Protein AF-A0A9D7QBJ1-F1 (afdb_monomer_lite)

Sequence (150 aa):
MSSHISTAIRTFLPAYTPPPPVTNTNEVADTAGVIFLDPLTVTDERPQSGTAWEMLTDKGRADYLKKQYPGATVPGDALTESVPNYGTLMHRDAVRLQNLKELNAIADISRIAGDPAAEKKLRKEIQRSLIRRSDWKTESMDKSYNNNRR

Structure (mmCIF, N/CA/C/O backbone):
data_AF-A0A9D7QBJ1-F1
#
_entry.id   AF-A0A9D7QBJ1-F1
#
loop_
_atom_site.group_PDB
_atom_site.id
_atom_site.type_symbol
_atom_site.label_atom_id
_atom_site.label_alt_id
_atom_site.label_comp_id
_atom_site.label_asym_id
_atom_site.label_entity_id
_atom_site.label_seq_id
_atom_site.pdbx_PDB_ins_code
_atom_site.Cartn_x
_atom_site.Cartn_y
_atom_site.Cartn_z
_atom_site.occupancy
_atom_site.B_iso_or_equiv
_atom_site.auth_seq_id
_atom_site.auth_comp_id
_atom_site.auth_asym_id
_atom_site.auth_atom_id
_atom_site.pdbx_PDB_model_num
ATOM 1 N N . MET A 1 1 ? 14.903 -11.935 38.847 1.00 48.53 1 MET A N 1
ATOM 2 C CA . MET A 1 1 ? 16.369 -12.123 38.774 1.00 48.53 1 MET A CA 1
ATOM 3 C C . MET A 1 1 ? 16.858 -11.791 37.363 1.00 48.53 1 MET A C 1
ATOM 5 O O . MET A 1 1 ? 16.709 -12.634 36.495 1.00 48.53 1 MET A O 1
ATOM 9 N N . SER A 1 2 ? 17.342 -10.567 37.095 1.00 55.81 2 SER A N 1
ATOM 10 C CA . SER A 1 2 ? 17.922 -10.197 35.775 1.00 55.81 2 SER A CA 1
ATOM 11 C C . SER A 1 2 ? 18.710 -8.866 35.781 1.00 55.81 2 SER A C 1
ATOM 13 O O . SER A 1 2 ? 19.661 -8.703 35.026 1.00 55.81 2 SER A O 1
ATOM 15 N N . SER A 1 3 ? 18.415 -7.932 36.693 1.00 55.53 3 SER A N 1
ATOM 16 C CA . SER A 1 3 ? 19.066 -6.605 36.752 1.00 55.53 3 SER A CA 1
ATOM 17 C C . SER A 1 3 ? 20.549 -6.600 37.152 1.00 55.53 3 SER A C 1
ATOM 19 O O . SER A 1 3 ? 21.218 -5.589 36.967 1.00 55.53 3 SER A O 1
ATOM 21 N N . HIS A 1 4 ? 21.076 -7.698 37.700 1.00 52.72 4 HIS A N 1
ATOM 22 C CA . HIS A 1 4 ? 22.463 -7.766 38.180 1.00 52.72 4 HIS A CA 1
ATOM 23 C C . HIS A 1 4 ? 23.471 -8.232 37.120 1.00 52.72 4 HIS A C 1
ATOM 25 O O . HIS A 1 4 ? 24.668 -8.029 37.292 1.00 52.72 4 HIS A O 1
ATOM 31 N N . ILE A 1 5 ? 23.011 -8.826 36.013 1.00 54.31 5 ILE A N 1
ATOM 32 C CA . ILE A 1 5 ? 23.907 -9.302 34.945 1.00 54.31 5 ILE A CA 1
ATOM 33 C C . ILE A 1 5 ? 24.315 -8.133 34.031 1.00 54.31 5 ILE A C 1
ATOM 35 O O . ILE A 1 5 ? 25.448 -8.062 33.562 1.00 54.31 5 ILE A O 1
ATOM 39 N N . SER A 1 6 ? 23.422 -7.161 33.826 1.00 57.88 6 SER A N 1
ATOM 40 C CA . SER A 1 6 ? 23.642 -6.020 32.930 1.00 57.88 6 SER A CA 1
ATOM 41 C C . SER A 1 6 ? 24.592 -4.950 33.484 1.00 57.88 6 SER A C 1
ATOM 43 O O . SER A 1 6 ? 25.211 -4.236 32.696 1.00 57.88 6 SER A O 1
ATOM 45 N N . THR A 1 7 ? 24.761 -4.840 34.805 1.00 59.25 7 THR A N 1
ATOM 46 C CA . THR A 1 7 ? 25.728 -3.908 35.416 1.00 59.25 7 THR A CA 1
ATOM 47 C C . THR A 1 7 ? 27.148 -4.467 35.406 1.00 59.25 7 THR A C 1
ATOM 49 O O . THR A 1 7 ? 28.074 -3.732 35.073 1.00 59.25 7 THR A O 1
ATOM 52 N N . ALA A 1 8 ? 27.315 -5.768 35.665 1.00 59.66 8 ALA A N 1
ATOM 53 C CA . ALA A 1 8 ? 28.618 -6.434 35.644 1.00 59.66 8 ALA A CA 1
ATOM 54 C C . ALA A 1 8 ? 29.268 -6.423 34.248 1.00 59.66 8 ALA A C 1
ATOM 56 O O . ALA A 1 8 ? 30.479 -6.290 34.134 1.00 59.66 8 ALA A O 1
ATOM 57 N N . ILE A 1 9 ? 28.479 -6.493 33.170 1.00 60.09 9 ILE A N 1
ATOM 58 C CA . ILE A 1 9 ? 29.008 -6.417 31.796 1.00 60.09 9 ILE A CA 1
ATOM 59 C C . ILE A 1 9 ? 29.472 -4.990 31.451 1.00 60.09 9 ILE A C 1
ATOM 61 O O . ILE A 1 9 ? 30.443 -4.813 30.719 1.00 60.09 9 ILE A O 1
ATOM 65 N N . ARG A 1 10 ? 28.826 -3.954 32.005 1.00 56.66 10 ARG A N 1
ATOM 66 C CA . ARG A 1 10 ? 29.183 -2.549 31.738 1.00 56.66 10 ARG A CA 1
ATOM 67 C C . ARG A 1 10 ? 30.479 -2.112 32.421 1.00 56.66 10 ARG A C 1
ATOM 69 O O . ARG A 1 10 ? 31.136 -1.216 31.907 1.00 56.66 10 ARG A O 1
ATOM 76 N N . THR A 1 11 ? 30.864 -2.736 33.534 1.00 62.31 11 THR A N 1
ATOM 77 C CA . THR A 1 11 ? 32.081 -2.377 34.286 1.00 62.31 11 THR A CA 1
ATOM 78 C C . THR A 1 11 ? 33.377 -2.927 33.684 1.00 62.31 11 THR A C 1
ATOM 80 O O . THR A 1 11 ? 34.446 -2.465 34.065 1.00 62.31 11 THR A O 1
ATOM 83 N N . PHE A 1 12 ? 33.304 -3.887 32.751 1.00 61.56 12 PHE A N 1
ATOM 84 C CA . PHE A 1 12 ? 34.477 -4.469 32.076 1.00 61.56 12 PHE A CA 1
ATOM 85 C C . PHE A 1 12 ? 34.713 -3.935 30.656 1.00 61.56 12 PHE A C 1
ATOM 87 O O . PHE A 1 12 ? 35.672 -4.343 30.002 1.00 61.56 12 PHE A O 1
ATOM 94 N N . LEU A 1 13 ? 33.864 -3.029 30.165 1.00 69.81 13 LEU A N 1
ATOM 95 C CA . LEU A 1 13 ? 34.096 -2.372 28.883 1.00 69.81 13 LEU A CA 1
ATOM 96 C C . LEU A 1 13 ? 35.069 -1.197 29.079 1.00 69.81 13 LEU A C 1
ATOM 98 O O . LEU A 1 13 ? 34.889 -0.417 30.017 1.00 69.81 13 LEU A O 1
ATOM 102 N N . PRO A 1 14 ? 36.088 -1.039 28.214 1.00 72.31 14 PRO A N 1
ATOM 103 C CA . PRO A 1 14 ? 36.944 0.139 28.247 1.00 72.31 14 PRO A CA 1
ATOM 104 C C . PRO A 1 14 ? 36.088 1.395 28.053 1.00 72.31 14 PRO A C 1
ATOM 106 O O . PRO A 1 14 ? 35.186 1.416 27.212 1.00 72.31 14 PRO A O 1
ATOM 109 N N . ALA A 1 15 ? 36.355 2.436 28.845 1.00 70.88 15 ALA A N 1
ATOM 110 C CA . ALA A 1 15 ? 35.646 3.704 28.744 1.00 70.88 15 ALA A CA 1
ATOM 111 C C . ALA A 1 15 ? 35.826 4.276 27.330 1.00 70.88 15 ALA A C 1
ATOM 113 O O . ALA A 1 15 ? 36.926 4.657 26.934 1.00 70.88 15 ALA A O 1
ATOM 114 N N . TYR A 1 16 ? 34.743 4.296 26.554 1.00 59.50 16 TYR A N 1
ATOM 115 C CA . TYR A 1 16 ? 34.733 4.905 25.234 1.00 59.50 16 TYR A CA 1
ATOM 116 C C . TYR A 1 16 ? 34.554 6.413 25.394 1.00 59.50 16 TYR A C 1
ATOM 118 O O . TYR A 1 16 ? 33.446 6.900 25.620 1.00 59.50 16 TYR A O 1
ATOM 126 N N . THR A 1 17 ? 35.656 7.148 25.298 1.00 73.69 17 THR A N 1
ATOM 127 C CA . THR A 1 17 ? 35.640 8.603 25.149 1.00 73.69 17 THR A CA 1
ATOM 128 C C . THR A 1 17 ? 35.570 8.894 23.650 1.00 73.69 17 THR A C 1
ATOM 130 O O . THR A 1 17 ? 36.552 8.626 22.953 1.00 73.69 17 THR A O 1
ATOM 133 N N . PRO A 1 18 ? 34.436 9.375 23.105 1.00 72.88 18 PRO A N 1
ATOM 134 C CA . PRO A 1 18 ? 34.387 9.725 21.694 1.00 72.88 18 PRO A CA 1
ATOM 135 C C . PRO A 1 18 ? 35.420 10.830 21.425 1.00 72.88 18 PRO A C 1
ATOM 137 O O . PRO A 1 18 ? 35.515 11.771 22.222 1.00 72.88 18 PRO A O 1
ATOM 140 N N . PRO A 1 19 ? 36.211 10.735 20.342 1.00 74.88 19 PRO A N 1
ATOM 141 C CA . PRO A 1 19 ? 37.096 11.824 19.963 1.00 74.88 19 PRO A CA 1
ATOM 142 C C . PRO A 1 19 ? 36.262 13.091 19.711 1.00 74.88 19 PRO A C 1
ATOM 144 O O . PRO A 1 19 ? 35.125 12.987 19.232 1.00 74.88 19 PRO A O 1
ATOM 147 N N . PRO A 1 20 ? 36.791 14.285 20.039 1.00 71.00 20 PRO A N 1
ATOM 148 C CA . PRO A 1 20 ? 36.114 15.532 19.712 1.00 71.00 20 PRO A CA 1
ATOM 149 C C . PRO A 1 20 ? 35.834 15.577 18.202 1.00 71.00 20 PRO A C 1
ATOM 151 O O . PRO A 1 20 ? 36.645 15.065 17.421 1.00 71.00 20 PRO A O 1
ATOM 154 N N . PRO A 1 21 ? 34.694 16.150 17.773 1.00 65.00 21 PRO A N 1
ATOM 155 C CA . PRO A 1 21 ? 34.373 16.247 16.359 1.00 65.00 21 PRO A CA 1
ATOM 156 C C . PRO A 1 21 ? 35.505 16.992 15.657 1.00 65.00 21 PRO A C 1
ATOM 158 O O . PRO A 1 21 ? 35.844 18.116 16.025 1.00 65.00 21 PRO A O 1
ATOM 161 N N . VAL A 1 22 ? 36.105 16.339 14.664 1.00 60.75 22 VAL A N 1
ATOM 162 C CA . VAL A 1 22 ? 37.093 16.958 13.785 1.00 60.75 22 VAL A CA 1
ATOM 163 C C . VAL A 1 22 ? 36.370 18.088 13.061 1.00 60.75 22 VAL A C 1
ATOM 165 O O . VAL A 1 22 ? 35.543 17.854 12.180 1.00 60.75 22 VAL A O 1
ATOM 168 N N . THR A 1 23 ? 36.623 19.329 13.468 1.00 54.22 23 THR A N 1
ATOM 169 C CA . THR A 1 23 ? 36.326 20.481 12.627 1.00 54.22 23 THR A CA 1
ATOM 170 C C . THR A 1 23 ? 37.243 20.354 11.426 1.00 54.22 23 THR A C 1
ATOM 172 O O . THR A 1 23 ? 38.433 20.647 11.525 1.00 54.22 23 THR A O 1
ATOM 175 N N . ASN A 1 24 ? 36.709 19.847 10.316 1.00 50.91 24 ASN A N 1
ATOM 176 C CA . ASN A 1 24 ? 37.380 19.914 9.029 1.00 50.91 24 ASN A CA 1
ATOM 177 C C . ASN A 1 24 ? 37.505 21.396 8.670 1.00 50.91 24 ASN A C 1
ATOM 179 O O . ASN A 1 24 ? 36.599 21.993 8.088 1.00 50.91 24 ASN A O 1
ATOM 183 N N . THR A 1 25 ? 38.610 22.015 9.071 1.00 48.69 25 THR A N 1
ATOM 184 C CA . THR A 1 25 ? 39.087 23.234 8.437 1.00 48.69 25 THR A CA 1
ATOM 185 C C . THR A 1 25 ? 39.432 22.816 7.015 1.00 48.69 25 THR A C 1
ATOM 187 O O . THR A 1 25 ? 40.414 22.113 6.791 1.00 48.69 25 THR A O 1
ATOM 190 N N . ASN A 1 26 ? 38.558 23.145 6.065 1.00 50.16 26 ASN A N 1
ATOM 191 C CA . ASN A 1 26 ? 38.820 22.942 4.648 1.00 50.16 26 ASN A CA 1
ATOM 192 C C . ASN A 1 26 ? 39.994 23.847 4.248 1.00 50.16 26 ASN A C 1
ATOM 194 O O . ASN A 1 26 ? 39.790 24.982 3.825 1.00 50.16 26 ASN A O 1
ATOM 198 N N . GLU A 1 27 ? 41.224 23.361 4.398 1.00 50.88 27 GLU A N 1
ATOM 199 C CA . GLU A 1 27 ? 42.355 23.879 3.638 1.00 50.88 27 GLU A CA 1
ATOM 200 C C . GLU A 1 27 ? 42.184 23.386 2.199 1.00 50.88 27 GLU A C 1
ATOM 202 O O . GLU A 1 27 ? 42.405 22.221 1.871 1.00 50.88 27 GLU A O 1
ATOM 207 N N . VAL A 1 28 ? 41.674 24.280 1.355 1.00 52.81 28 VAL A N 1
ATOM 208 C CA . VAL A 1 28 ? 41.494 24.056 -0.078 1.00 52.81 28 VAL A CA 1
ATOM 209 C C . VAL A 1 28 ? 42.874 24.075 -0.733 1.00 52.81 28 VAL A C 1
ATOM 211 O O . VAL A 1 28 ? 43.431 25.141 -0.986 1.00 52.81 28 VAL A O 1
ATOM 214 N N . ALA A 1 29 ? 43.421 22.892 -0.999 1.00 51.25 29 ALA A N 1
ATOM 215 C CA . ALA A 1 29 ? 44.510 22.702 -1.947 1.00 51.25 29 ALA A CA 1
ATOM 216 C C . ALA A 1 29 ? 43.924 22.379 -3.336 1.00 51.25 29 ALA A C 1
ATOM 218 O O . ALA A 1 29 ? 43.043 21.531 -3.461 1.00 51.25 29 ALA A O 1
ATOM 219 N N . ASP A 1 30 ? 44.435 23.079 -4.350 1.00 53.06 30 ASP A N 1
ATOM 220 C CA . ASP A 1 30 ? 44.239 22.898 -5.795 1.00 53.06 30 ASP A CA 1
ATOM 221 C C . ASP A 1 30 ? 42.825 23.079 -6.378 1.00 53.06 30 ASP A C 1
ATOM 223 O O . ASP A 1 30 ? 42.050 22.155 -6.623 1.00 53.06 30 ASP A O 1
ATOM 227 N N . THR A 1 31 ? 42.539 24.328 -6.751 1.00 58.25 31 THR A N 1
ATOM 228 C CA . THR A 1 31 ? 41.448 24.725 -7.645 1.00 58.25 31 THR A CA 1
ATOM 229 C C . THR A 1 31 ? 41.841 24.554 -9.115 1.00 58.25 31 THR A C 1
ATOM 231 O O . THR A 1 31 ? 42.056 25.520 -9.845 1.00 58.25 31 THR A O 1
ATOM 234 N N . ALA A 1 32 ? 41.877 23.312 -9.590 1.00 56.38 32 ALA A N 1
ATOM 235 C CA . ALA A 1 32 ? 41.864 23.024 -11.022 1.00 56.38 32 ALA A CA 1
ATOM 236 C C . ALA A 1 32 ? 40.757 22.011 -11.344 1.00 56.38 32 ALA A C 1
ATOM 238 O O . ALA A 1 32 ? 40.972 20.804 -11.346 1.00 56.38 32 ALA A O 1
ATOM 239 N N . GLY A 1 33 ? 39.552 22.524 -11.622 1.00 59.59 33 GLY A N 1
ATOM 240 C CA . GLY A 1 33 ? 38.492 21.759 -12.294 1.00 59.59 33 GLY A CA 1
ATOM 241 C C . GLY A 1 33 ? 37.235 21.423 -11.487 1.00 59.59 33 GLY A C 1
ATOM 242 O O . GLY A 1 33 ? 36.354 20.760 -12.027 1.00 59.59 33 GLY A O 1
ATOM 243 N N . VAL A 1 34 ? 37.092 21.882 -10.240 1.00 61.28 34 VAL A N 1
ATOM 244 C CA . VAL A 1 34 ? 35.853 21.667 -9.471 1.00 61.28 34 VAL A CA 1
ATOM 245 C C . VAL A 1 34 ? 34.879 22.818 -9.724 1.00 61.28 34 VAL A C 1
ATOM 247 O O . VAL A 1 34 ? 35.102 23.944 -9.284 1.00 61.28 34 VAL A O 1
ATOM 250 N N . ILE A 1 35 ? 33.792 22.535 -10.444 1.00 64.62 35 ILE A N 1
ATOM 251 C CA . ILE A 1 35 ? 32.646 23.442 -10.554 1.00 64.62 35 ILE A CA 1
ATOM 252 C C . ILE A 1 35 ? 31.837 23.291 -9.264 1.00 64.62 35 ILE A C 1
ATOM 254 O O . ILE A 1 35 ? 31.184 22.270 -9.049 1.00 64.62 35 ILE A O 1
ATOM 258 N N . PHE A 1 36 ? 31.895 24.299 -8.398 1.00 60.75 36 PHE A N 1
ATOM 259 C CA . PHE A 1 36 ? 30.987 24.402 -7.262 1.00 60.75 36 PHE A CA 1
ATOM 260 C C . PHE A 1 36 ? 29.614 24.809 -7.801 1.00 60.75 36 PHE A C 1
ATOM 262 O O . PHE A 1 36 ? 29.445 25.919 -8.298 1.00 60.75 36 PHE A O 1
ATOM 269 N N . LEU A 1 37 ? 28.653 23.886 -7.770 1.00 70.44 37 LEU A N 1
ATOM 270 C CA . LEU A 1 37 ? 27.257 24.216 -8.039 1.00 70.44 37 LEU A CA 1
ATOM 271 C C . LEU A 1 37 ? 26.712 25.019 -6.858 1.00 70.44 37 LEU A C 1
ATOM 273 O O . LEU A 1 37 ? 26.936 24.645 -5.703 1.00 70.44 37 LEU A O 1
ATOM 277 N N . ASP A 1 38 ? 25.988 26.096 -7.154 1.00 73.88 38 ASP A N 1
ATOM 278 C CA . ASP A 1 38 ? 25.313 26.882 -6.129 1.00 73.88 38 ASP A CA 1
ATOM 279 C C . ASP A 1 38 ? 24.341 25.998 -5.328 1.00 73.88 38 ASP A C 1
ATOM 281 O O . ASP A 1 38 ? 23.680 25.117 -5.896 1.00 73.88 38 ASP A O 1
ATOM 285 N N . PRO A 1 39 ? 24.235 26.203 -4.004 1.00 68.50 39 PRO A N 1
ATOM 286 C CA . PRO A 1 39 ? 23.320 25.441 -3.174 1.00 68.50 39 PRO A CA 1
ATOM 287 C C . PRO A 1 39 ? 21.878 25.712 -3.614 1.00 68.50 39 PRO A C 1
ATOM 289 O O . PRO A 1 39 ? 21.341 26.802 -3.426 1.00 68.50 39 PRO A O 1
ATOM 292 N N . LEU A 1 40 ? 21.239 24.695 -4.194 1.00 67.25 40 LEU A N 1
ATOM 293 C CA . LEU A 1 40 ? 19.826 24.730 -4.547 1.00 67.25 40 LEU A CA 1
ATOM 294 C C . LEU A 1 40 ? 18.990 24.727 -3.259 1.00 67.25 40 LEU A C 1
ATOM 296 O O . LEU A 1 40 ? 18.821 23.692 -2.611 1.00 67.25 40 LEU A O 1
ATOM 300 N N . THR A 1 41 ? 18.449 25.881 -2.880 1.00 59.91 41 THR A N 1
ATOM 301 C CA . THR A 1 41 ? 17.429 25.972 -1.835 1.00 59.91 41 THR A CA 1
ATOM 302 C C . THR A 1 41 ? 16.085 25.556 -2.421 1.00 59.91 41 THR A C 1
ATOM 304 O O . THR A 1 41 ? 15.456 26.282 -3.185 1.00 59.91 41 THR A O 1
ATOM 307 N N . VAL A 1 42 ? 15.636 24.350 -2.073 1.00 64.31 42 VAL A N 1
ATOM 308 C CA . VAL A 1 42 ? 14.279 23.889 -2.383 1.00 64.31 42 VAL A CA 1
ATOM 309 C C . VAL A 1 42 ? 13.310 24.700 -1.519 1.00 64.31 42 VAL A C 1
ATOM 311 O O . VAL A 1 42 ? 13.197 24.457 -0.321 1.00 64.31 42 VAL A O 1
ATOM 314 N N . THR A 1 43 ? 12.673 25.712 -2.110 1.00 63.88 43 THR A N 1
ATOM 315 C CA . THR A 1 43 ? 11.694 26.590 -1.440 1.00 63.88 43 THR A CA 1
ATOM 316 C C . THR A 1 43 ? 10.283 26.030 -1.442 1.00 63.88 43 THR A C 1
ATOM 318 O O . THR A 1 43 ? 9.417 26.571 -0.759 1.00 63.88 43 THR A O 1
ATOM 321 N N . ASP A 1 44 ? 10.036 24.973 -2.212 1.00 51.00 44 ASP A N 1
ATOM 322 C CA . ASP A 1 44 ? 8.733 24.335 -2.207 1.00 51.00 44 ASP A CA 1
ATOM 323 C C . ASP A 1 44 ? 8.519 23.698 -0.840 1.00 51.00 44 ASP A C 1
ATOM 325 O O . ASP A 1 44 ? 9.307 22.856 -0.392 1.00 51.00 44 ASP A O 1
ATOM 329 N N . GLU A 1 45 ? 7.437 24.103 -0.174 1.00 50.75 45 GLU A N 1
ATOM 330 C CA . GLU A 1 45 ? 6.895 23.357 0.947 1.00 50.75 45 GLU A CA 1
ATOM 331 C C . GLU A 1 45 ? 6.659 21.937 0.446 1.00 50.75 45 GLU A C 1
ATOM 333 O O . GLU A 1 45 ? 5.682 21.653 -0.250 1.00 50.75 45 GLU A O 1
ATOM 338 N N . ARG A 1 46 ? 7.588 21.028 0.770 1.00 49.47 46 ARG A N 1
ATOM 339 C CA . ARG A 1 46 ? 7.342 19.599 0.637 1.00 49.47 46 ARG A CA 1
ATOM 340 C C . ARG A 1 46 ? 6.018 19.392 1.359 1.00 49.47 46 ARG A C 1
ATOM 342 O O . ARG A 1 46 ? 5.997 19.644 2.569 1.00 49.47 46 ARG A O 1
ATOM 349 N N . PRO A 1 47 ? 4.929 18.996 0.667 1.00 45.09 47 PRO A N 1
ATOM 350 C CA . PRO A 1 47 ? 3.664 18.791 1.342 1.00 45.09 47 PRO A CA 1
ATOM 351 C C . PRO A 1 47 ? 3.987 17.857 2.491 1.00 45.09 47 PRO A C 1
ATOM 353 O O . PRO A 1 47 ? 4.611 16.812 2.266 1.00 45.09 47 PRO A O 1
ATOM 356 N N . GLN A 1 48 ? 3.698 18.284 3.724 1.00 48.12 48 GLN A N 1
ATOM 357 C CA . GLN A 1 48 ? 3.878 17.406 4.862 1.00 48.12 48 GLN A CA 1
ATOM 358 C C . GLN A 1 48 ? 3.083 16.158 4.510 1.00 48.12 48 GLN A C 1
ATOM 360 O O . GLN A 1 48 ? 1.853 16.177 4.495 1.00 48.12 48 GLN A O 1
ATOM 365 N N . SER A 1 49 ? 3.770 15.064 4.189 1.00 46.25 49 SER A N 1
ATOM 366 C CA . SER A 1 49 ? 3.147 13.755 4.158 1.00 46.25 49 SER A CA 1
ATOM 367 C C . SER A 1 49 ? 2.914 13.387 5.624 1.00 46.25 49 SER A C 1
ATOM 369 O O . SER A 1 49 ? 3.582 12.517 6.182 1.00 46.25 49 SER A O 1
ATOM 371 N N . GLY A 1 50 ? 2.022 14.127 6.290 1.00 46.62 50 GLY A N 1
ATOM 372 C CA . GLY A 1 50 ? 1.656 13.948 7.694 1.00 46.62 50 GLY A CA 1
ATOM 373 C C . GLY A 1 50 ? 1.040 12.573 7.948 1.00 46.62 50 GLY A C 1
ATOM 374 O O . GLY A 1 50 ? 0.941 12.132 9.084 1.00 46.62 50 GLY A O 1
ATOM 375 N N . THR A 1 51 ? 0.720 11.839 6.884 1.00 56.72 51 THR A N 1
ATOM 376 C CA . THR A 1 51 ? 0.158 10.494 6.921 1.00 56.72 51 THR A CA 1
ATOM 377 C C . THR A 1 51 ? 1.051 9.474 7.632 1.00 56.72 51 THR A C 1
ATOM 379 O O . THR A 1 51 ? 0.529 8.626 8.345 1.00 56.72 51 THR A O 1
ATOM 382 N N . ALA A 1 52 ? 2.3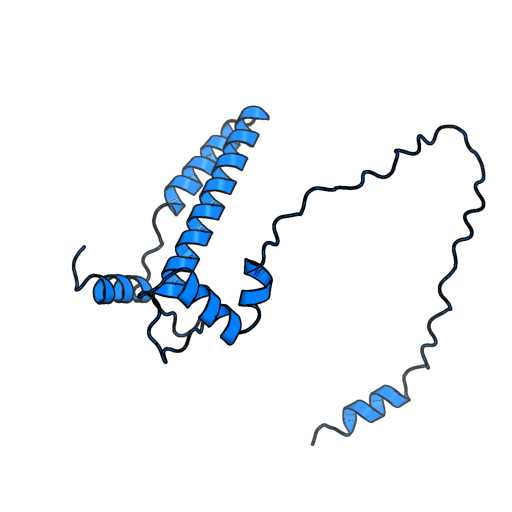80 9.533 7.492 1.00 55.22 52 ALA A N 1
ATOM 383 C CA . ALA A 1 52 ? 3.246 8.468 8.018 1.00 55.22 52 ALA A CA 1
ATOM 384 C C . ALA A 1 52 ? 3.492 8.565 9.536 1.00 55.22 52 ALA A C 1
ATOM 386 O O . ALA A 1 52 ? 3.484 7.550 10.231 1.00 55.22 52 ALA A O 1
ATOM 387 N N . TRP A 1 53 ? 3.690 9.778 10.063 1.00 55.50 53 TRP A N 1
ATOM 388 C CA . TRP A 1 53 ? 4.001 9.991 11.483 1.00 55.50 53 TRP A CA 1
ATOM 389 C C . TRP A 1 53 ? 2.765 9.888 12.380 1.00 55.50 53 TRP A C 1
ATOM 391 O O . TRP A 1 53 ? 2.860 9.395 13.502 1.00 55.50 53 TRP A O 1
ATOM 401 N N . GLU A 1 54 ? 1.593 10.287 11.883 1.00 61.12 54 GLU A N 1
ATOM 402 C CA . GLU A 1 54 ? 0.337 10.158 12.627 1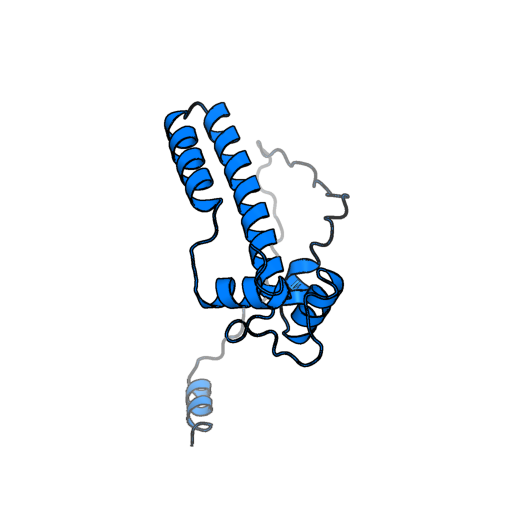.00 61.12 54 GLU A CA 1
ATOM 403 C C . GLU A 1 54 ? -0.062 8.687 12.823 1.00 61.12 54 GLU A C 1
ATOM 405 O O . GLU A 1 54 ? -0.608 8.330 13.863 1.00 61.12 54 GLU A O 1
ATOM 410 N N . MET A 1 55 ? 0.288 7.795 11.890 1.00 66.44 55 MET A N 1
ATOM 411 C CA . MET A 1 55 ? 0.002 6.359 12.003 1.00 66.44 55 MET A CA 1
ATOM 412 C C . MET A 1 55 ? 0.989 5.581 12.888 1.00 66.44 55 MET A C 1
ATOM 414 O O . MET A 1 55 ? 0.791 4.384 13.093 1.00 66.44 55 MET A O 1
ATOM 418 N N . LEU A 1 56 ? 2.029 6.229 13.432 1.00 71.75 56 LEU A N 1
ATOM 419 C CA . LEU A 1 56 ? 3.063 5.564 14.238 1.00 71.75 56 LEU A CA 1
ATOM 420 C C . LEU A 1 56 ? 2.556 5.113 15.619 1.00 71.75 56 LEU A C 1
ATOM 422 O O . LEU A 1 56 ? 3.126 4.213 16.229 1.00 71.75 56 LEU A O 1
ATOM 426 N N . THR A 1 57 ? 1.498 5.754 16.125 1.00 78.12 57 THR A N 1
ATOM 427 C CA . THR A 1 57 ? 0.845 5.390 17.390 1.00 78.12 57 THR A CA 1
ATOM 428 C C . THR A 1 57 ? -0.539 4.812 17.119 1.00 78.12 57 THR A C 1
ATOM 430 O O . THR A 1 57 ? -1.238 5.286 16.226 1.00 78.12 57 THR A O 1
ATOM 433 N N . ASP A 1 58 ? -0.989 3.843 17.924 1.00 74.56 58 ASP A N 1
ATOM 434 C CA . ASP A 1 58 ? -2.325 3.239 17.764 1.00 74.56 58 ASP A CA 1
ATOM 435 C C . ASP A 1 58 ? -3.451 4.283 17.831 1.00 74.56 58 ASP A C 1
ATOM 437 O O . ASP A 1 58 ? -4.430 4.210 17.086 1.00 74.56 58 ASP A O 1
ATOM 441 N N . LYS A 1 59 ? -3.291 5.299 18.693 1.00 75.44 59 LYS A N 1
ATOM 442 C CA . LYS A 1 59 ? -4.232 6.422 18.810 1.00 75.44 59 LYS A CA 1
ATOM 443 C C . LYS A 1 59 ? -4.224 7.303 17.563 1.00 75.44 59 LYS A C 1
ATOM 445 O O . LYS A 1 59 ? -5.285 7.577 17.015 1.00 75.44 59 LYS A O 1
ATOM 450 N N . GLY A 1 60 ? -3.046 7.692 17.078 1.00 76.44 60 GLY A N 1
ATOM 451 C CA . GLY A 1 60 ? -2.941 8.515 15.875 1.00 76.44 60 GLY A CA 1
ATOM 452 C C . GLY A 1 60 ? -3.432 7.784 14.621 1.00 76.44 60 GLY A C 1
ATOM 453 O O . GLY A 1 60 ? -4.168 8.362 13.824 1.00 76.44 60 GLY A O 1
ATOM 454 N N . ARG A 1 61 ? -3.168 6.474 14.506 1.00 78.38 61 ARG A N 1
ATOM 455 C CA . ARG A 1 61 ? -3.752 5.608 13.470 1.00 78.38 61 ARG A CA 1
ATOM 456 C C . ARG A 1 61 ? -5.277 5.605 13.542 1.00 78.38 61 ARG A C 1
ATOM 458 O O . ARG A 1 61 ? -5.938 5.692 12.508 1.00 78.38 61 ARG A O 1
ATOM 465 N N . ALA A 1 62 ? -5.842 5.506 14.741 1.00 75.19 62 ALA A N 1
ATOM 466 C CA . ALA A 1 62 ? -7.285 5.517 14.924 1.00 75.19 62 ALA A CA 1
ATOM 467 C C . ALA A 1 62 ? -7.929 6.841 14.523 1.00 75.19 62 ALA A C 1
ATOM 469 O O . ALA A 1 62 ? -8.941 6.848 13.819 1.00 75.19 62 ALA A O 1
ATOM 470 N N . ASP A 1 63 ? -7.330 7.951 14.938 1.00 77.88 63 ASP A N 1
ATOM 471 C CA . ASP A 1 63 ? -7.829 9.283 14.623 1.00 77.88 63 ASP A CA 1
ATOM 472 C C . ASP A 1 63 ? -7.687 9.593 13.130 1.00 77.88 63 ASP A C 1
ATOM 474 O O . ASP A 1 63 ? -8.613 10.136 12.525 1.00 77.88 63 ASP A O 1
ATOM 478 N N . TYR A 1 64 ? -6.588 9.165 12.505 1.00 83.19 64 TYR A N 1
ATOM 479 C CA . TYR A 1 64 ? -6.401 9.242 11.059 1.00 83.19 64 TYR A CA 1
ATOM 480 C C . TYR A 1 64 ? -7.495 8.477 10.304 1.00 83.19 64 TYR A C 1
ATOM 482 O O . TYR A 1 64 ? -8.151 9.030 9.422 1.00 83.19 64 TYR A O 1
ATOM 490 N N . LEU A 1 65 ? -7.755 7.220 10.675 1.00 81.50 65 LEU A N 1
ATOM 491 C CA . LEU A 1 65 ? -8.764 6.399 10.000 1.00 81.50 65 LEU A CA 1
ATOM 492 C C . LEU A 1 65 ? -10.185 6.934 10.194 1.00 81.50 65 LEU A C 1
ATOM 494 O O . LEU A 1 65 ? -10.981 6.866 9.261 1.00 81.50 65 LEU A O 1
ATOM 498 N N . LYS A 1 66 ? -10.501 7.501 11.364 1.00 80.19 66 LYS A N 1
ATOM 499 C CA . LYS A 1 66 ? -11.782 8.183 11.605 1.00 80.19 66 LYS A CA 1
ATOM 500 C C . LYS A 1 66 ? -11.961 9.408 10.715 1.00 80.19 66 LYS A C 1
ATOM 502 O O . LYS A 1 66 ? -13.053 9.612 10.192 1.00 80.19 66 LYS A O 1
ATOM 507 N N . LYS A 1 67 ? -10.904 10.210 10.542 1.00 82.56 67 LYS A N 1
ATOM 508 C CA . LYS A 1 67 ? -10.914 11.383 9.656 1.00 82.56 67 LYS A CA 1
ATOM 509 C C . LYS A 1 67 ? -11.051 10.976 8.187 1.00 82.56 67 LYS A C 1
ATOM 511 O O . LYS A 1 67 ? -11.839 11.575 7.466 1.00 82.56 67 LYS A O 1
ATOM 516 N N . GLN A 1 68 ? -10.298 9.963 7.757 1.00 83.50 68 GLN A N 1
ATOM 517 C CA . GLN A 1 68 ? -10.211 9.568 6.350 1.00 83.50 68 GLN A CA 1
ATOM 518 C C . GLN A 1 68 ? -11.402 8.718 5.881 1.00 83.50 68 GLN A C 1
ATOM 520 O O . GLN A 1 68 ? -11.819 8.828 4.730 1.00 83.50 68 GLN A O 1
ATOM 525 N N . TYR A 1 69 ? -11.950 7.873 6.758 1.00 84.44 69 TYR A N 1
ATOM 526 C CA . TYR A 1 69 ? -13.055 6.958 6.458 1.00 84.44 69 TYR A CA 1
ATOM 527 C C . TYR A 1 69 ? -14.159 7.070 7.525 1.00 84.44 69 TYR A C 1
ATOM 529 O O . TYR A 1 69 ? -14.345 6.153 8.342 1.00 84.44 69 TYR A O 1
ATOM 537 N N . PRO A 1 70 ? -14.907 8.191 7.549 1.00 76.25 70 PRO A N 1
ATOM 538 C CA . PRO A 1 70 ? -16.009 8.367 8.487 1.00 76.25 70 PRO A CA 1
ATOM 539 C C . PRO A 1 70 ? -17.082 7.293 8.250 1.00 76.25 70 PRO A C 1
ATOM 541 O O . PRO A 1 70 ? -17.457 7.010 7.116 1.00 76.25 70 PRO A O 1
ATOM 544 N N . GLY A 1 71 ? -17.559 6.653 9.321 1.00 74.50 71 GLY A N 1
ATOM 545 C CA . GLY A 1 71 ? -18.571 5.587 9.245 1.00 74.50 71 GLY A CA 1
ATOM 546 C C . GLY A 1 71 ? -18.042 4.193 8.878 1.00 74.50 71 GLY A C 1
ATOM 547 O O . GLY A 1 71 ? -18.796 3.225 8.942 1.00 74.50 71 GLY A O 1
ATOM 548 N N . ALA A 1 72 ? -16.755 4.059 8.545 1.00 75.88 72 ALA A N 1
ATOM 549 C CA . ALA A 1 72 ? -16.078 2.762 8.418 1.00 75.88 72 ALA A CA 1
ATOM 550 C C . ALA A 1 72 ? -15.304 2.374 9.690 1.00 75.88 72 ALA A C 1
ATOM 552 O O . ALA A 1 72 ? -14.743 1.285 9.767 1.00 75.88 72 ALA A O 1
ATOM 553 N N . THR A 1 73 ? -15.235 3.270 10.676 1.00 73.62 73 THR A N 1
ATOM 554 C CA . THR A 1 73 ? -14.612 3.030 11.979 1.00 73.62 73 THR A CA 1
ATOM 555 C C . THR A 1 73 ? -15.672 3.141 13.072 1.00 73.62 73 THR A C 1
ATOM 557 O O . THR A 1 73 ? -16.308 4.181 13.239 1.00 73.62 73 THR A O 1
ATOM 560 N N . VAL A 1 74 ? -15.889 2.049 13.806 1.00 67.94 74 VAL A N 1
ATOM 561 C CA . VAL A 1 74 ? -16.844 1.997 14.924 1.00 67.94 74 VAL A CA 1
ATOM 562 C C . VAL A 1 74 ? -16.129 2.444 16.208 1.00 67.94 74 VAL A C 1
ATOM 564 O O . VAL A 1 74 ? -15.013 1.988 16.474 1.00 67.94 74 VAL A O 1
ATOM 567 N N . PRO A 1 75 ? -16.716 3.347 17.015 1.00 60.94 75 PRO A N 1
ATOM 568 C CA . PRO A 1 75 ? -16.123 3.753 18.285 1.00 60.94 75 PRO A CA 1
ATOM 569 C C . PRO A 1 75 ? -16.020 2.563 19.253 1.00 60.94 75 PRO A C 1
ATOM 571 O O . PRO A 1 75 ? -17.010 1.890 19.518 1.00 60.94 75 PRO A O 1
ATOM 574 N N . GLY A 1 76 ? -14.820 2.327 19.793 1.00 61.62 76 GLY A N 1
ATOM 575 C CA . GLY A 1 76 ? -14.539 1.252 20.757 1.00 61.62 76 GLY A CA 1
ATOM 576 C C . GLY A 1 76 ? -13.952 -0.026 20.152 1.00 61.62 76 GLY A C 1
ATOM 577 O O . GLY A 1 76 ? -13.511 -0.894 20.899 1.00 61.62 76 GLY A O 1
ATOM 578 N N . ASP A 1 77 ? -13.894 -0.128 18.824 1.00 63.69 77 ASP A N 1
ATOM 579 C CA . ASP A 1 77 ? -13.337 -1.295 18.147 1.00 63.69 77 ASP A CA 1
ATOM 580 C C . ASP A 1 77 ? -11.801 -1.230 18.117 1.00 63.69 77 ASP A C 1
ATOM 582 O O . ASP A 1 77 ? -11.216 -0.177 17.832 1.00 63.69 77 ASP A O 1
ATOM 586 N N . ALA A 1 78 ? -11.132 -2.339 18.436 1.00 61.34 78 ALA A N 1
ATOM 587 C CA . ALA A 1 78 ? -9.673 -2.382 18.468 1.00 61.34 78 ALA A CA 1
ATOM 588 C C . ALA A 1 78 ? -9.123 -2.216 17.043 1.00 61.34 78 ALA A C 1
ATOM 590 O O . ALA A 1 78 ? -9.409 -3.016 16.165 1.00 61.34 78 ALA A O 1
ATOM 591 N N . LEU A 1 79 ? -8.319 -1.180 16.794 1.00 63.84 79 LEU A N 1
ATOM 592 C CA . LEU A 1 79 ? -7.759 -0.880 15.467 1.00 63.84 79 LEU A CA 1
ATOM 593 C C . LEU A 1 79 ? -6.407 -1.568 15.250 1.00 63.84 79 LEU A C 1
ATOM 595 O O . LEU A 1 79 ? -5.449 -0.968 14.762 1.00 63.84 79 LEU A O 1
ATOM 599 N N . THR A 1 80 ? -6.329 -2.837 15.640 1.00 61.69 80 THR A N 1
ATOM 600 C CA . THR A 1 80 ? -5.120 -3.651 15.518 1.00 61.69 80 THR A CA 1
ATOM 601 C C . THR A 1 80 ? -5.099 -4.406 14.191 1.00 61.69 80 THR A C 1
ATOM 603 O O . THR A 1 80 ? -6.121 -4.629 13.545 1.00 61.69 80 THR A O 1
ATOM 606 N N . GLU A 1 81 ? -3.917 -4.851 13.763 1.00 58.62 81 GLU A N 1
ATOM 607 C CA . GLU A 1 81 ? -3.795 -5.704 12.570 1.00 58.62 81 GLU A CA 1
ATOM 608 C C . GLU A 1 81 ? -4.411 -7.096 12.779 1.00 58.62 81 GLU A C 1
ATOM 610 O O . GLU A 1 81 ? -4.882 -7.729 11.831 1.00 58.62 81 GLU A O 1
ATOM 615 N N . SER A 1 82 ? -4.467 -7.558 14.032 1.00 55.62 82 SER A N 1
ATOM 616 C CA . SER A 1 82 ? -5.090 -8.826 14.414 1.00 55.62 82 SER A CA 1
ATOM 617 C C . SER A 1 82 ? -6.619 -8.780 14.336 1.00 55.62 82 SER A C 1
ATOM 619 O O . SER A 1 82 ? -7.233 -9.775 13.942 1.00 55.62 82 SER A O 1
ATOM 621 N N . VAL A 1 83 ? -7.243 -7.632 14.615 1.00 60.00 83 VA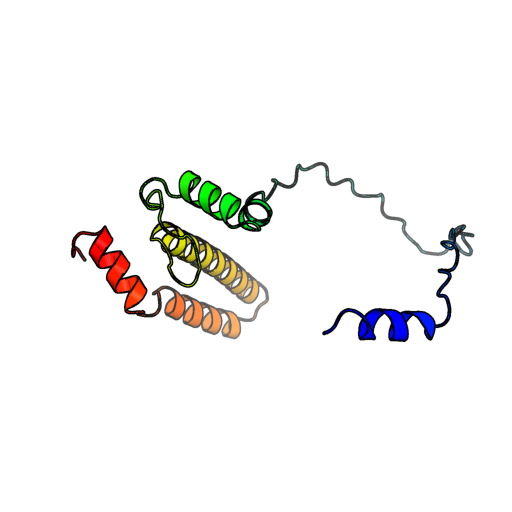L A N 1
ATOM 622 C CA . VAL A 1 83 ? -8.694 -7.407 14.506 1.00 60.00 83 VAL A CA 1
ATOM 623 C C . VAL A 1 83 ? -8.933 -6.140 13.669 1.00 60.00 83 VAL A C 1
ATOM 625 O O . VAL A 1 83 ? -9.172 -5.068 14.206 1.00 60.00 83 VAL A O 1
ATOM 628 N N . PRO A 1 84 ? -8.805 -6.220 12.334 1.00 63.97 84 PRO A N 1
ATOM 629 C CA . PRO A 1 84 ? -8.965 -5.073 11.460 1.00 63.97 84 PRO A CA 1
ATOM 630 C C . PRO A 1 84 ? -10.427 -4.618 11.424 1.00 63.97 84 PRO A C 1
ATOM 632 O O . PRO A 1 84 ? -11.322 -5.408 11.132 1.00 63.97 84 PRO A O 1
ATOM 635 N N . ASN A 1 85 ? -10.648 -3.325 11.652 1.00 78.50 85 ASN A N 1
ATOM 636 C CA . ASN A 1 85 ? -11.919 -2.663 11.365 1.00 78.50 85 ASN A CA 1
ATOM 637 C C . ASN A 1 85 ? -12.059 -2.392 9.851 1.00 78.50 85 ASN A C 1
ATOM 639 O O . ASN A 1 85 ? -11.073 -2.333 9.119 1.00 78.50 85 ASN A O 1
ATOM 643 N N . TYR A 1 86 ? -13.270 -2.171 9.350 1.00 82.69 86 TYR A N 1
ATOM 644 C CA . TYR A 1 86 ? -13.531 -1.873 7.942 1.00 82.69 86 TYR A CA 1
ATOM 645 C C . TYR A 1 86 ? -12.749 -0.651 7.434 1.00 82.69 86 TYR A C 1
ATOM 647 O O . TYR A 1 86 ? -12.241 -0.658 6.315 1.00 82.69 86 TYR A O 1
ATOM 655 N N . GLY A 1 87 ? -12.524 0.353 8.285 1.00 83.25 87 GLY A N 1
ATOM 656 C CA . GLY A 1 87 ? -11.647 1.483 7.976 1.00 83.25 87 GLY A CA 1
ATOM 657 C C . GLY A 1 87 ? -10.191 1.082 7.701 1.00 83.25 87 GLY A C 1
ATOM 658 O O . GLY A 1 87 ? -9.568 1.634 6.795 1.00 83.25 87 GLY A O 1
ATOM 659 N N . THR A 1 88 ? -9.636 0.091 8.414 1.00 83.94 88 THR A N 1
ATOM 660 C CA . THR A 1 88 ? -8.268 -0.390 8.137 1.00 83.94 88 THR A CA 1
ATOM 661 C C . THR A 1 88 ? -8.213 -1.160 6.816 1.00 83.94 88 THR A C 1
ATOM 663 O O . THR A 1 88 ? -7.236 -1.041 6.076 1.00 83.94 88 THR A O 1
ATOM 666 N N . LEU A 1 89 ? -9.278 -1.897 6.489 1.00 85.38 89 LEU A N 1
ATOM 667 C CA . LEU A 1 89 ? -9.436 -2.604 5.220 1.00 85.38 89 LEU A CA 1
ATOM 668 C C . LEU A 1 89 ? -9.510 -1.625 4.037 1.00 85.38 89 LEU A C 1
ATOM 670 O O . LEU A 1 89 ? -8.763 -1.789 3.072 1.00 85.38 89 LEU A O 1
ATOM 674 N N . MET A 1 90 ? -10.325 -0.574 4.155 1.00 85.31 90 MET A N 1
ATOM 675 C CA . MET A 1 90 ? -10.440 0.509 3.170 1.00 85.31 90 MET A CA 1
ATOM 676 C C . MET A 1 90 ? -9.118 1.249 2.966 1.00 85.31 90 MET A C 1
ATOM 678 O O . MET A 1 90 ? -8.711 1.509 1.832 1.00 85.31 90 MET A O 1
ATOM 682 N N . HIS A 1 91 ? -8.401 1.535 4.053 1.00 87.25 91 HIS A N 1
ATOM 683 C CA . HIS A 1 91 ? -7.083 2.150 3.963 1.00 87.25 91 HIS A CA 1
ATOM 684 C C . HIS A 1 91 ? -6.080 1.264 3.217 1.00 87.25 91 HIS A C 1
ATOM 686 O O . HIS A 1 91 ? -5.388 1.733 2.313 1.00 87.25 91 HIS A O 1
ATOM 692 N N . ARG A 1 92 ? -6.039 -0.037 3.534 1.00 85.56 92 ARG A N 1
ATOM 693 C CA . ARG A 1 92 ? -5.169 -0.996 2.840 1.00 85.56 92 ARG A CA 1
ATOM 694 C C . ARG A 1 92 ? -5.469 -1.054 1.342 1.00 85.56 92 ARG A C 1
ATOM 696 O O . ARG A 1 92 ? -4.544 -1.180 0.541 1.00 85.56 92 ARG A O 1
ATOM 703 N N . ASP A 1 93 ? -6.735 -0.941 0.951 1.00 87.06 93 ASP A N 1
ATOM 704 C CA . ASP A 1 93 ? -7.107 -0.886 -0.464 1.00 87.06 93 ASP A CA 1
ATOM 705 C C . ASP A 1 93 ? -6.674 0.398 -1.144 1.00 87.06 93 ASP A C 1
ATOM 707 O O . ASP A 1 93 ? -6.197 0.339 -2.275 1.00 87.06 93 ASP A O 1
ATOM 711 N N . ALA A 1 94 ? -6.814 1.539 -0.472 1.00 88.62 94 ALA A N 1
ATOM 712 C CA . ALA A 1 94 ? -6.356 2.813 -1.004 1.00 88.62 94 ALA A CA 1
ATOM 713 C C . ALA A 1 94 ? -4.843 2.783 -1.265 1.00 88.62 94 ALA A C 1
ATOM 715 O O . ALA A 1 94 ? -4.410 3.116 -2.369 1.00 88.62 94 ALA A O 1
ATOM 716 N N . VAL A 1 95 ? -4.059 2.281 -0.305 1.00 88.81 95 VAL A N 1
ATOM 717 C CA . VAL A 1 95 ? -2.607 2.083 -0.460 1.00 88.81 95 VAL A CA 1
ATOM 718 C C . VAL A 1 95 ? -2.307 1.118 -1.606 1.00 88.81 95 VAL A C 1
ATOM 720 O O . VAL A 1 95 ? -1.475 1.405 -2.462 1.00 88.81 95 VAL A O 1
ATOM 723 N N . ARG A 1 96 ? -3.024 -0.009 -1.693 1.00 87.31 96 ARG A N 1
ATOM 724 C CA . ARG A 1 96 ? -2.863 -0.959 -2.803 1.00 87.31 96 ARG A CA 1
ATOM 725 C C . ARG A 1 96 ? -3.120 -0.292 -4.156 1.00 87.31 96 ARG A C 1
ATOM 727 O O . ARG A 1 96 ? -2.335 -0.482 -5.077 1.00 87.31 96 ARG A O 1
ATOM 734 N N . LEU A 1 97 ? -4.201 0.475 -4.290 1.00 89.12 97 LEU A N 1
ATOM 735 C CA . LEU A 1 97 ? -4.540 1.182 -5.526 1.00 89.12 97 LEU A CA 1
ATOM 736 C C . LEU A 1 97 ? -3.492 2.239 -5.885 1.00 89.12 97 LEU A C 1
ATOM 738 O O . LEU A 1 97 ? -3.174 2.387 -7.063 1.00 89.12 97 LEU A O 1
ATOM 742 N N . GLN A 1 98 ? -2.941 2.941 -4.894 1.00 90.81 98 GLN A N 1
ATOM 743 C CA . GLN A 1 98 ? -1.837 3.872 -5.105 1.00 90.81 98 GLN A CA 1
ATOM 744 C C . GLN A 1 98 ? -0.594 3.145 -5.636 1.00 90.81 98 GLN A C 1
ATOM 746 O O . GLN A 1 98 ? -0.090 3.513 -6.694 1.00 90.81 98 GLN A O 1
ATOM 751 N N . ASN A 1 99 ? -0.180 2.052 -4.994 1.00 89.94 99 ASN A N 1
ATOM 752 C CA . ASN A 1 99 ? 0.967 1.260 -5.443 1.00 89.94 99 ASN A CA 1
ATOM 753 C C . ASN A 1 99 ? 0.761 0.715 -6.868 1.00 89.94 99 ASN A C 1
ATOM 755 O O . ASN A 1 99 ? 1.693 0.684 -7.664 1.00 89.94 99 ASN A O 1
ATOM 759 N N . LEU A 1 100 ? -0.464 0.318 -7.238 1.00 90.69 100 LEU A N 1
ATOM 760 C CA . LEU A 1 100 ? -0.766 -0.105 -8.613 1.00 90.69 100 LEU A CA 1
ATOM 761 C C . LEU A 1 100 ? -0.641 1.042 -9.627 1.00 90.69 100 LEU A C 1
ATOM 763 O O . LEU A 1 100 ? -0.233 0.801 -10.762 1.00 90.69 100 LEU A O 1
ATOM 767 N N . LYS A 1 101 ? -0.976 2.283 -9.251 1.00 92.12 101 LYS A N 1
ATOM 768 C CA . LYS A 1 101 ? -0.751 3.459 -10.110 1.00 92.12 101 LYS A CA 1
ATOM 769 C C . LYS A 1 101 ? 0.740 3.721 -10.304 1.00 92.12 101 LYS A C 1
ATOM 771 O O . LYS A 1 101 ? 1.164 3.946 -11.432 1.00 92.12 101 LYS A O 1
ATOM 776 N N . GLU A 1 102 ? 1.525 3.627 -9.236 1.00 92.56 102 GLU A N 1
ATOM 777 C CA . GLU A 1 102 ? 2.983 3.778 -9.293 1.00 92.56 102 GLU A CA 1
ATOM 778 C C . GLU A 1 102 ? 3.624 2.690 -10.168 1.00 92.56 102 GLU A C 1
ATOM 780 O O . GLU A 1 102 ? 4.435 2.992 -11.040 1.00 92.56 102 GLU A O 1
ATOM 785 N N . LEU A 1 103 ? 3.191 1.433 -10.032 1.00 92.38 103 LEU A N 1
ATOM 786 C CA . LEU A 1 103 ? 3.654 0.334 -10.887 1.00 92.38 103 LEU A CA 1
ATOM 787 C C . LEU A 1 103 ? 3.277 0.528 -12.363 1.00 92.38 103 LEU A C 1
ATOM 789 O O . LEU A 1 103 ? 4.065 0.176 -13.239 1.00 92.38 103 LEU A O 1
ATOM 793 N N . ASN A 1 104 ? 2.107 1.104 -12.660 1.00 92.69 104 ASN A N 1
ATOM 794 C CA . ASN A 1 104 ? 1.747 1.464 -14.036 1.00 92.69 104 ASN A CA 1
ATOM 795 C C . ASN A 1 104 ? 2.665 2.559 -14.592 1.00 92.69 104 ASN A C 1
ATOM 797 O O . ASN A 1 104 ? 3.128 2.433 -15.722 1.00 92.69 104 ASN A O 1
ATOM 801 N N . ALA A 1 105 ? 2.985 3.582 -13.794 1.00 93.00 105 ALA A N 1
ATOM 802 C CA . ALA A 1 105 ? 3.933 4.618 -14.199 1.00 93.00 105 ALA A CA 1
ATOM 803 C C . ALA A 1 105 ? 5.330 4.032 -14.474 1.00 93.00 105 ALA A C 1
ATOM 805 O O . ALA A 1 105 ? 5.963 4.381 -15.467 1.00 93.00 105 ALA A O 1
ATOM 806 N N . ILE A 1 106 ? 5.787 3.079 -13.655 1.00 92.00 106 ILE A N 1
ATOM 807 C CA . ILE A 1 106 ? 7.042 2.351 -13.894 1.00 92.00 106 ILE A CA 1
ATOM 808 C C . ILE A 1 106 ? 6.971 1.546 -15.197 1.00 92.00 106 ILE A C 1
ATOM 810 O O . ILE A 1 106 ? 7.921 1.572 -15.976 1.00 92.00 106 ILE A O 1
ATOM 814 N N . ALA A 1 107 ? 5.849 0.875 -15.473 1.00 91.94 107 ALA A N 1
ATOM 815 C CA . ALA A 1 107 ? 5.662 0.157 -16.733 1.00 91.94 107 ALA A CA 1
ATOM 816 C C . ALA A 1 107 ? 5.763 1.101 -17.944 1.00 91.94 107 ALA A C 1
ATOM 818 O O . ALA A 1 107 ? 6.409 0.767 -18.938 1.00 91.94 107 ALA A O 1
ATOM 819 N N . ASP A 1 108 ? 5.182 2.298 -17.846 1.00 91.50 108 ASP A N 1
ATOM 820 C CA . ASP A 1 108 ? 5.269 3.315 -18.894 1.00 91.50 108 ASP A CA 1
ATOM 821 C C . ASP A 1 108 ? 6.705 3.821 -19.090 1.00 91.50 108 ASP A C 1
ATOM 823 O O . ASP A 1 108 ? 7.131 4.026 -20.229 1.00 91.50 108 ASP A O 1
ATOM 827 N N . ILE A 1 109 ? 7.479 3.956 -18.009 1.00 91.69 109 ILE A N 1
ATOM 828 C CA . ILE A 1 109 ? 8.909 4.284 -18.074 1.00 91.69 109 ILE A CA 1
ATOM 829 C C . ILE A 1 109 ? 9.689 3.162 -18.772 1.00 91.69 109 ILE A C 1
ATOM 831 O O . ILE A 1 109 ? 10.497 3.457 -19.650 1.00 91.69 109 ILE A O 1
ATOM 835 N N . SER A 1 110 ? 9.429 1.886 -18.459 1.00 89.25 110 SER A N 1
ATOM 836 C CA . SER A 1 110 ? 10.080 0.748 -19.135 1.00 89.25 110 SER A CA 1
ATOM 837 C C . SER A 1 110 ? 9.809 0.734 -20.641 1.00 89.25 110 SER A C 1
ATOM 839 O O . SER A 1 110 ? 10.715 0.462 -21.429 1.00 89.25 110 SER A O 1
ATOM 841 N N . ARG A 1 111 ? 8.588 1.102 -21.053 1.00 89.00 111 ARG A N 1
ATOM 842 C CA . ARG A 1 111 ? 8.235 1.269 -22.468 1.00 89.00 111 ARG A CA 1
ATOM 843 C C . ARG A 1 111 ? 9.066 2.364 -23.135 1.00 89.00 111 ARG A C 1
ATOM 845 O O . ARG A 1 111 ? 9.585 2.153 -24.227 1.00 89.00 111 ARG A O 1
ATOM 852 N N . ILE A 1 112 ? 9.187 3.526 -22.490 1.00 90.88 112 ILE A N 1
ATOM 853 C CA . ILE A 1 112 ? 9.968 4.666 -23.000 1.00 9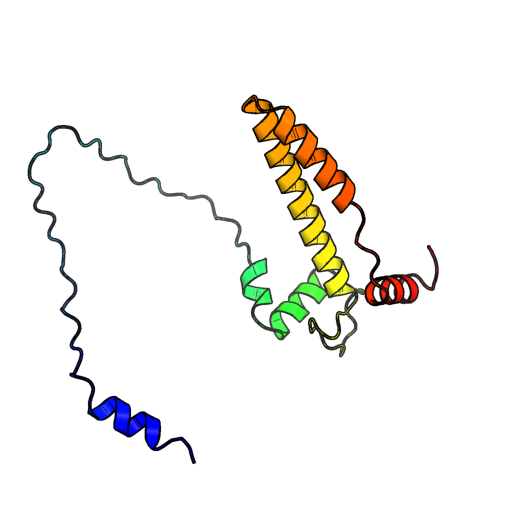0.88 112 ILE A CA 1
ATOM 854 C C . ILE A 1 112 ? 11.461 4.318 -23.069 1.00 90.88 112 ILE A C 1
ATOM 856 O O . ILE A 1 112 ? 12.130 4.686 -24.030 1.00 90.88 112 ILE A O 1
ATOM 860 N N . ALA A 1 113 ? 11.968 3.563 -22.094 1.00 91.25 113 ALA A N 1
ATOM 861 C CA . ALA A 1 113 ? 13.350 3.093 -22.043 1.00 91.25 113 ALA A CA 1
ATOM 862 C C . ALA A 1 113 ? 13.681 2.005 -23.087 1.00 91.25 113 ALA A C 1
ATOM 864 O O . ALA A 1 113 ? 14.841 1.620 -23.212 1.00 91.25 113 ALA A O 1
ATOM 865 N N . GLY A 1 114 ? 12.690 1.516 -23.842 1.00 91.69 114 GLY A N 1
ATOM 866 C CA . GLY A 1 114 ? 12.895 0.557 -24.927 1.00 91.69 114 GLY A CA 1
ATOM 867 C C . GLY A 1 114 ? 12.851 -0.917 -24.515 1.00 91.69 114 GLY A C 1
ATOM 868 O O . GLY A 1 114 ? 13.279 -1.758 -25.301 1.00 91.69 114 GLY A O 1
ATOM 869 N N . ASP A 1 115 ? 12.306 -1.255 -23.338 1.00 91.94 115 ASP A N 1
ATOM 870 C CA . ASP A 1 115 ? 12.071 -2.645 -22.912 1.00 91.94 115 ASP A CA 1
ATOM 871 C C . ASP A 1 115 ? 10.564 -2.997 -22.904 1.00 91.94 115 ASP A C 1
ATOM 873 O O . ASP A 1 115 ? 9.900 -2.995 -21.857 1.00 91.94 115 ASP A O 1
ATOM 877 N N . PRO A 1 116 ? 9.983 -3.328 -24.075 1.00 89.12 116 PRO A N 1
ATOM 878 C CA . PRO A 1 116 ? 8.566 -3.679 -24.182 1.00 89.12 116 PRO A CA 1
ATOM 879 C C . PRO A 1 116 ? 8.238 -5.049 -23.562 1.00 89.12 116 PRO A C 1
ATOM 881 O O . PRO A 1 116 ? 7.076 -5.337 -23.255 1.00 89.12 116 PRO A O 1
ATOM 884 N N . ALA A 1 117 ? 9.234 -5.924 -23.381 1.00 91.25 117 ALA A N 1
ATOM 885 C CA . ALA A 1 117 ? 9.026 -7.239 -22.786 1.00 91.25 117 ALA A CA 1
ATOM 886 C C . ALA A 1 117 ? 8.790 -7.119 -21.273 1.00 91.25 117 ALA A C 1
ATOM 888 O O . ALA A 1 117 ? 7.850 -7.732 -20.748 1.00 91.25 117 ALA A O 1
ATOM 889 N N . ALA A 1 118 ? 9.589 -6.289 -20.592 1.00 86.12 118 ALA A N 1
ATOM 890 C CA . ALA A 1 118 ? 9.399 -5.970 -19.182 1.00 86.12 118 ALA A CA 1
ATOM 891 C C . ALA A 1 118 ? 8.061 -5.262 -18.927 1.00 86.12 118 ALA A C 1
ATOM 893 O O . ALA A 1 118 ? 7.320 -5.688 -18.037 1.00 86.12 118 ALA A O 1
ATOM 894 N N . GLU A 1 119 ? 7.691 -4.270 -19.750 1.00 92.75 119 GLU A N 1
ATOM 895 C CA . GLU A 1 119 ? 6.388 -3.587 -19.662 1.00 92.75 119 GLU A CA 1
ATOM 896 C C . GLU A 1 119 ? 5.233 -4.597 -19.701 1.00 92.75 119 GLU A C 1
ATOM 898 O O . GLU A 1 119 ? 4.371 -4.619 -18.818 1.00 92.75 119 GLU A O 1
ATOM 903 N N . LYS A 1 120 ? 5.211 -5.468 -20.718 1.00 91.44 120 LYS A N 1
ATOM 904 C CA . LYS A 1 120 ? 4.116 -6.425 -20.920 1.00 91.44 120 LYS A CA 1
ATOM 905 C C . LYS A 1 120 ? 3.997 -7.410 -19.759 1.00 91.44 120 LYS A C 1
ATOM 907 O O . LYS A 1 120 ? 2.882 -7.763 -19.363 1.00 91.44 120 LYS A O 1
ATOM 912 N N . LYS A 1 121 ? 5.129 -7.862 -19.210 1.00 92.50 121 LYS A N 1
ATOM 913 C CA . LYS A 1 121 ? 5.148 -8.739 -18.034 1.00 92.50 121 LYS A CA 1
ATOM 914 C C . LYS A 1 121 ? 4.600 -8.012 -16.806 1.00 92.50 121 LYS A C 1
ATOM 916 O O . LYS A 1 121 ? 3.699 -8.543 -16.156 1.00 92.50 121 LYS A O 1
ATOM 921 N N . LEU A 1 122 ? 5.067 -6.790 -16.552 1.00 91.75 122 LEU A N 1
ATOM 922 C CA . LEU A 1 122 ? 4.640 -5.983 -15.413 1.00 91.75 122 LEU A CA 1
ATOM 923 C C . LEU A 1 122 ? 3.143 -5.650 -15.490 1.00 91.75 122 LEU A C 1
ATOM 925 O O . LEU A 1 122 ? 2.414 -5.887 -14.533 1.00 91.75 122 LEU A O 1
ATOM 929 N N . ARG A 1 123 ? 2.635 -5.223 -16.652 1.00 92.81 123 ARG A N 1
ATOM 930 C CA . ARG A 1 123 ? 1.198 -4.959 -16.858 1.00 92.81 123 ARG A CA 1
ATOM 931 C C . ARG A 1 123 ? 0.333 -6.201 -16.652 1.00 92.81 123 ARG A C 1
ATOM 933 O O . ARG A 1 123 ? -0.737 -6.114 -16.053 1.00 92.81 123 ARG A O 1
ATOM 940 N N . LYS A 1 124 ? 0.802 -7.377 -17.083 1.00 93.00 124 LYS A N 1
ATOM 941 C CA . LYS A 1 124 ? 0.106 -8.650 -16.831 1.00 93.00 124 LYS A CA 1
ATOM 942 C C . LYS A 1 124 ? 0.056 -8.987 -15.338 1.00 93.00 124 LYS A C 1
ATOM 944 O O . LYS A 1 124 ? -0.945 -9.523 -14.866 1.00 93.00 124 LYS A O 1
ATOM 949 N N . GLU A 1 125 ? 1.116 -8.689 -14.594 1.00 88.50 125 GLU A N 1
ATOM 950 C CA . GLU A 1 125 ? 1.155 -8.867 -13.139 1.00 88.50 125 GLU A CA 1
ATOM 951 C C . GLU A 1 125 ? 0.261 -7.851 -12.409 1.00 88.50 125 GLU A C 1
ATOM 953 O O . GLU A 1 125 ? -0.500 -8.254 -11.529 1.00 88.50 125 GLU A O 1
ATOM 958 N N . ILE A 1 126 ? 0.250 -6.583 -12.835 1.00 90.81 126 ILE A N 1
ATOM 959 C CA . ILE A 1 126 ? -0.665 -5.536 -12.342 1.00 90.81 126 ILE A CA 1
ATOM 960 C C . ILE A 1 126 ? -2.128 -5.942 -12.565 1.00 90.81 126 ILE A C 1
ATOM 962 O O . ILE A 1 126 ? -2.955 -5.845 -11.661 1.00 90.81 126 ILE A O 1
ATOM 966 N N . GLN A 1 127 ? -2.463 -6.459 -13.749 1.00 89.12 127 GLN A N 1
ATOM 967 C CA . GLN A 1 127 ? -3.825 -6.909 -14.045 1.00 89.12 127 GLN A CA 1
ATOM 968 C C . GLN A 1 127 ? -4.255 -8.070 -13.134 1.00 89.12 127 GLN A C 1
ATOM 970 O O . GLN A 1 127 ? -5.403 -8.122 -12.696 1.00 89.12 127 GLN A O 1
ATOM 975 N N . ARG A 1 128 ? -3.332 -8.981 -12.800 1.00 85.62 128 ARG A N 1
ATOM 976 C CA . ARG A 1 128 ? -3.590 -10.084 -11.858 1.00 85.62 128 ARG A CA 1
ATOM 977 C C . ARG A 1 128 ? -3.770 -9.605 -10.418 1.00 85.62 128 ARG A C 1
ATOM 979 O O . ARG A 1 128 ? -4.502 -10.243 -9.670 1.00 85.62 128 ARG A O 1
ATOM 986 N N . SER A 1 129 ? -3.112 -8.518 -10.022 1.00 84.00 129 SER A N 1
ATOM 987 C CA . SER A 1 129 ? -3.190 -7.951 -8.668 1.00 84.00 129 SER A CA 1
ATOM 988 C C . SER A 1 129 ? -4.290 -6.895 -8.498 1.00 84.00 129 SER A C 1
ATOM 990 O O . SER A 1 129 ? -4.501 -6.400 -7.385 1.00 8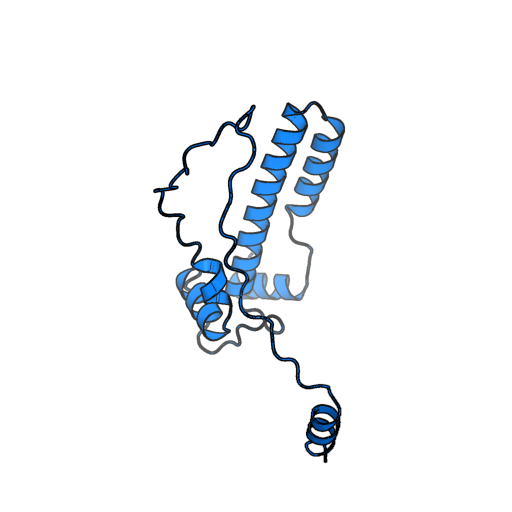4.00 129 SER A O 1
ATOM 992 N N . LEU A 1 130 ? -5.028 -6.579 -9.570 1.00 81.31 130 LEU A N 1
ATOM 993 C CA . LEU A 1 130 ? -6.171 -5.663 -9.545 1.00 81.31 130 LEU A CA 1
ATOM 994 C C . LEU A 1 130 ? -7.281 -6.164 -8.610 1.00 81.31 130 LEU A C 1
ATOM 996 O O . LEU A 1 130 ? -7.883 -5.367 -7.886 1.00 81.31 130 LEU A O 1
ATOM 1000 N N . ILE A 1 131 ? -7.513 -7.477 -8.591 1.00 80.31 131 ILE A N 1
ATOM 1001 C CA . ILE A 1 131 ? -8.483 -8.121 -7.706 1.00 80.31 131 ILE A CA 1
ATOM 1002 C C . ILE A 1 131 ? -7.782 -8.478 -6.393 1.00 80.31 131 ILE A C 1
ATOM 1004 O O . ILE A 1 131 ? -6.683 -9.039 -6.380 1.00 80.31 131 ILE A O 1
ATOM 1008 N N . ARG A 1 132 ? -8.422 -8.138 -5.271 1.00 77.75 132 ARG A N 1
ATOM 1009 C CA . ARG A 1 132 ? -7.945 -8.525 -3.941 1.00 77.75 132 ARG A CA 1
ATOM 1010 C C . ARG A 1 132 ? -7.940 -10.053 -3.844 1.00 77.75 132 ARG A C 1
ATOM 1012 O O . ARG A 1 132 ? -8.873 -10.700 -4.310 1.00 77.75 132 ARG A O 1
ATOM 1019 N N . ARG A 1 133 ? -6.910 -10.642 -3.232 1.00 78.75 133 ARG A N 1
ATOM 1020 C CA . ARG A 1 133 ? -6.931 -12.085 -2.946 1.00 78.75 133 ARG A CA 1
ATOM 1021 C C . ARG A 1 133 ? -8.116 -12.393 -2.029 1.00 78.75 133 ARG A C 1
ATOM 1023 O O . ARG A 1 133 ? -8.339 -11.649 -1.077 1.00 78.75 133 ARG A O 1
ATOM 1030 N N . SER A 1 134 ? -8.846 -13.464 -2.333 1.00 76.62 134 SER A N 1
ATOM 1031 C CA . SER A 1 134 ? -9.968 -13.934 -1.521 1.00 76.62 134 SER A CA 1
ATOM 1032 C C . SER A 1 134 ? -9.458 -14.330 -0.137 1.00 76.62 134 SER A C 1
ATOM 1034 O O . SER A 1 134 ? -8.690 -15.285 -0.004 1.00 76.62 134 SER A O 1
ATOM 1036 N N . ASP A 1 135 ? -9.861 -13.578 0.878 1.00 85.69 135 ASP A N 1
ATOM 1037 C CA . ASP A 1 135 ? -9.617 -13.881 2.282 1.00 85.69 135 ASP A CA 1
ATOM 1038 C C . ASP A 1 135 ? -10.967 -13.857 3.000 1.00 85.69 135 ASP A C 1
ATOM 1040 O O . ASP A 1 135 ? -11.685 -12.851 2.959 1.00 85.69 135 ASP A O 1
ATOM 1044 N N . TRP A 1 136 ? -11.305 -14.971 3.653 1.00 81.94 136 TRP A N 1
ATOM 1045 C CA . TRP A 1 136 ? -12.593 -15.193 4.312 1.00 81.94 136 TRP A CA 1
ATOM 1046 C C . TRP A 1 136 ? -12.930 -14.071 5.295 1.00 81.94 136 TRP A C 1
ATOM 1048 O O . TRP A 1 136 ? -14.087 -13.672 5.417 1.00 81.94 136 TRP A O 1
ATOM 1058 N N . LYS A 1 137 ? -11.910 -13.530 5.970 1.00 82.44 137 LYS A N 1
ATOM 1059 C CA . LYS A 1 137 ? -12.070 -12.472 6.963 1.00 82.44 137 LYS A CA 1
ATOM 1060 C C . LYS A 1 137 ? -12.518 -11.174 6.305 1.00 82.44 137 LYS A C 1
ATOM 1062 O O . LYS A 1 137 ? -13.491 -10.564 6.737 1.00 82.44 137 LYS A O 1
ATOM 1067 N N . THR A 1 138 ? -11.843 -10.786 5.225 1.00 82.75 138 THR A N 1
ATOM 1068 C CA . THR A 1 138 ? -12.203 -9.591 4.452 1.00 82.75 138 THR A CA 1
ATOM 1069 C C . THR A 1 138 ? -13.560 -9.736 3.775 1.00 82.75 138 THR A C 1
ATOM 1071 O O . THR A 1 138 ? -14.373 -8.823 3.849 1.00 82.75 138 THR A O 1
ATOM 1074 N N . GLU A 1 139 ? -13.864 -10.913 3.223 1.00 82.75 139 GLU A N 1
ATOM 1075 C CA . GLU A 1 139 ? -15.168 -11.184 2.616 1.00 82.75 139 GL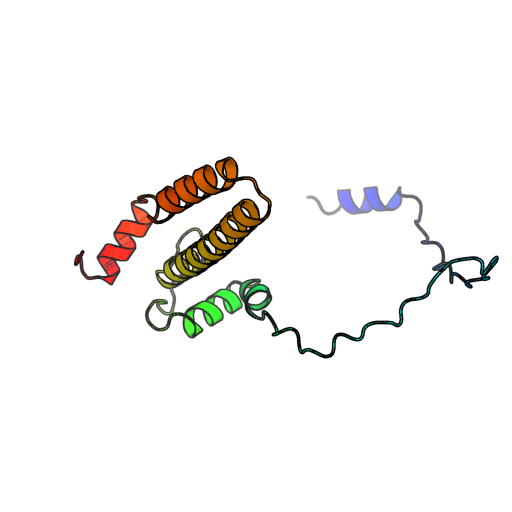U A CA 1
ATOM 1076 C C . GLU A 1 139 ? -16.307 -11.138 3.642 1.00 82.75 139 GLU A C 1
ATOM 1078 O O . GLU A 1 139 ? -17.405 -10.676 3.332 1.00 82.75 139 GLU A O 1
ATOM 1083 N N . SER A 1 140 ? -16.066 -11.609 4.869 1.00 80.44 140 SER A N 1
ATOM 1084 C CA . SER A 1 140 ? -17.030 -11.501 5.967 1.00 80.44 140 SER A CA 1
ATOM 1085 C C . SER A 1 140 ? -17.304 -10.043 6.330 1.00 80.44 140 SER A C 1
ATOM 1087 O O . SER A 1 140 ? -18.456 -9.682 6.569 1.00 80.44 140 SER A O 1
ATOM 1089 N N . MET A 1 141 ? -16.265 -9.206 6.362 1.00 80.44 141 MET A N 1
ATOM 1090 C CA . MET A 1 141 ? -16.406 -7.778 6.644 1.00 80.44 141 MET A CA 1
ATOM 1091 C C . MET A 1 141 ? -17.199 -7.073 5.541 1.00 80.44 141 MET A C 1
ATOM 1093 O O . MET A 1 141 ? -18.178 -6.396 5.851 1.00 80.44 141 MET A O 1
ATOM 1097 N N . ASP A 1 142 ? -16.861 -7.314 4.271 1.00 81.06 142 ASP A N 1
ATOM 1098 C CA . ASP A 1 142 ? -17.581 -6.758 3.118 1.00 81.06 142 ASP A CA 1
ATOM 1099 C C . ASP A 1 142 ? -19.072 -7.142 3.157 1.00 81.06 142 ASP A C 1
ATOM 1101 O O . ASP A 1 142 ? -19.949 -6.296 2.983 1.00 81.06 142 ASP A O 1
ATOM 1105 N N . LYS A 1 143 ? -19.381 -8.407 3.473 1.00 80.25 143 LYS A N 1
ATOM 1106 C CA . LYS A 1 143 ? -20.762 -8.889 3.641 1.00 80.25 143 LYS A CA 1
ATOM 1107 C C . LYS A 1 143 ? -21.489 -8.217 4.801 1.00 80.25 143 LYS A C 1
ATOM 1109 O O . LYS A 1 143 ? -22.640 -7.821 4.633 1.00 80.25 143 LYS A O 1
ATOM 1114 N N . SER A 1 144 ? -20.843 -8.091 5.962 1.00 78.06 144 SER A N 1
ATOM 1115 C CA . SER A 1 144 ? -21.453 -7.441 7.128 1.00 78.06 144 SER A CA 1
ATOM 1116 C C . SER A 1 144 ? -21.740 -5.961 6.881 1.00 78.06 144 SER A C 1
ATOM 1118 O O . SER A 1 144 ? -22.802 -5.479 7.262 1.00 78.06 144 SER A O 1
ATOM 1120 N N . TYR A 1 145 ? -20.840 -5.261 6.185 1.00 76.56 145 TYR A N 1
ATOM 1121 C CA . TYR A 1 145 ? -20.984 -3.836 5.912 1.00 76.56 145 TYR A CA 1
ATOM 1122 C C . TYR A 1 145 ? -22.028 -3.572 4.821 1.00 76.56 145 TYR A C 1
ATOM 1124 O O . TYR A 1 145 ? -22.858 -2.676 4.953 1.00 76.56 145 TYR A O 1
ATOM 1132 N N . ASN A 1 146 ? -22.059 -4.407 3.777 1.00 75.81 146 ASN A N 1
ATOM 1133 C CA . ASN A 1 146 ? -23.014 -4.283 2.673 1.00 75.81 146 ASN A CA 1
ATOM 1134 C C . ASN A 1 146 ? -24.349 -5.002 2.924 1.00 75.81 146 ASN A C 1
ATOM 1136 O O . ASN A 1 146 ? -25.152 -5.139 1.998 1.00 75.81 146 ASN A O 1
ATOM 1140 N N . ASN A 1 147 ? -24.606 -5.488 4.143 1.00 75.81 147 ASN A N 1
ATOM 1141 C CA . ASN A 1 147 ? -25.819 -6.237 4.488 1.00 75.81 147 ASN A CA 1
ATOM 1142 C C . ASN A 1 147 ? -26.098 -7.399 3.501 1.00 75.81 147 ASN A C 1
ATOM 1144 O O . ASN A 1 147 ? -27.193 -7.534 2.953 1.00 75.81 147 ASN A O 1
ATOM 1148 N N . ASN A 1 148 ? -25.062 -8.195 3.211 1.00 71.44 148 ASN A N 1
ATOM 1149 C CA . ASN A 1 148 ? -25.038 -9.298 2.238 1.00 71.44 148 ASN A CA 1
ATOM 1150 C C . ASN A 1 148 ? -25.341 -8.931 0.772 1.00 71.44 148 ASN A C 1
ATOM 1152 O O . ASN A 1 148 ? -25.538 -9.830 -0.050 1.00 71.44 148 ASN A O 1
ATOM 1156 N N . ARG A 1 149 ? -25.345 -7.648 0.401 1.00 58.00 149 ARG A N 1
ATOM 1157 C CA . ARG A 1 149 ? -25.442 -7.235 -1.005 1.00 58.00 149 ARG A CA 1
ATOM 1158 C C . ARG A 1 149 ? -24.066 -7.358 -1.668 1.00 58.00 149 ARG A C 1
ATOM 1160 O O . ARG A 1 149 ? -23.074 -6.876 -1.120 1.00 58.00 149 ARG A O 1
ATOM 1167 N N . ARG A 1 150 ? -24.012 -8.063 -2.800 1.00 54.69 150 ARG A N 1
ATOM 1168 C CA . ARG A 1 150 ? -22.824 -8.172 -3.659 1.00 54.69 150 ARG A CA 1
ATOM 1169 C C . ARG A 1 150 ? -22.836 -7.093 -4.726 1.00 54.69 150 ARG A C 1
ATOM 1171 O O . ARG A 1 150 ? -23.935 -6.852 -5.271 1.00 54.69 150 ARG A O 1
#

Secondary structure (DSSP, 8-state):
--TTHHHHHHTTS----PPPP----------SS----------S-----THHHHTTSHHHHHHHHHHHSTTSS-TT---SSSS--HHHHHHHHHHHHHHHHHHHHHHHHHHHTT-HHHHHHHHHHHHHHSSPP--HHHHHHHHHHTTT--

Foldseek 3Di:
DPVVVVVVVVVPDPDDDDDDPPPPPPPDDDDDDDDDDDDDDPPDPPPPPVVPVLCPDQVSVLVVLCVVPPPQDDPPQRCDPVRHTSSNVVVVVVVLVVVLVVLLVVLVVCVVVPNPVVSVVSVVVSVVVVDPPDDPNVVVNVCVVVVNDD

Radius of gyration: 26.65 Å; chains: 1; bounding box: 70×42×64 Å

pLDDT: mean 73.14, std 14.23, range [45.09, 93.0]